Protein AF-A0A059F264-F1 (afdb_monomer_lite)

Foldseek 3Di:
DWDPVLVVVLVVLVVCLCVPQNADPVAEAEEALALQVLCQVLVPDQVLVCVSRVHRHAAEYEPQRCVVNVVPDDGPDRPCVSYDYDYDPDDDDDRLVRVCVCCDLRNPVQYAYEDPDVVNCVVCQAPSSHWYWYDDRQWIWTHHPPDIRIDHDDDDDDDDDDDDDD

InterPro domains:
  IPR006984 Fcf1/UTP23 [PF04900] (53-140)

Structure (mmCIF, N/CA/C/O backbone):
data_AF-A0A059F264-F1
#
_entry.id   AF-A0A059F264-F1
#
loop_
_atom_site.group_PDB
_atom_site.id
_atom_site.type_symbol
_atom_site.label_atom_id
_atom_site.label_alt_id
_atom_site.label_comp_id
_atom_site.label_asym_id
_atom_site.label_entity_id
_atom_site.label_seq_id
_atom_site.pdbx_PDB_ins_code
_atom_site.Cartn_x
_atom_site.Cartn_y
_atom_site.Cartn_z
_atom_site.occupancy
_atom_site.B_iso_or_equiv
_atom_site.auth_seq_id
_atom_site.auth_comp_id
_atom_site.auth_asym_id
_atom_site.auth_atom_id
_atom_site.pdbx_PDB_model_num
ATOM 1 N N . MET A 1 1 ? 10.057 -8.227 20.862 1.00 34.47 1 MET A N 1
ATOM 2 C CA . MET A 1 1 ? 8.626 -7.866 21.085 1.00 34.47 1 MET A CA 1
ATOM 3 C C . MET A 1 1 ? 8.277 -6.491 20.499 1.00 34.47 1 MET A C 1
ATOM 5 O O . MET A 1 1 ? 8.911 -5.509 20.881 1.00 34.47 1 MET A O 1
ATOM 9 N N . PRO A 1 2 ? 7.260 -6.358 19.624 1.00 49.62 2 PRO A N 1
ATOM 10 C CA . PRO A 1 2 ? 6.786 -5.046 19.183 1.00 49.62 2 PRO A CA 1
ATOM 11 C C . PRO A 1 2 ? 6.248 -4.249 20.379 1.00 49.62 2 PRO A C 1
ATOM 13 O O . PRO A 1 2 ? 5.560 -4.791 21.244 1.00 49.62 2 PRO A O 1
ATOM 16 N N . ASN A 1 3 ? 6.555 -2.952 20.440 1.00 58.19 3 ASN A N 1
ATOM 17 C CA . ASN A 1 3 ? 6.152 -2.084 21.547 1.00 58.19 3 ASN A CA 1
ATOM 18 C C . ASN A 1 3 ? 4.624 -2.154 21.773 1.00 58.19 3 ASN A C 1
ATOM 20 O O . ASN A 1 3 ? 3.836 -1.755 20.911 1.00 58.19 3 ASN A O 1
ATOM 24 N N . VAL A 1 4 ? 4.200 -2.646 22.944 1.00 62.41 4 VAL A N 1
ATOM 25 C CA . VAL A 1 4 ? 2.791 -2.917 23.294 1.00 62.41 4 VAL A CA 1
ATOM 26 C C . VAL A 1 4 ? 1.892 -1.689 23.099 1.00 62.41 4 VAL A C 1
ATOM 28 O O . VAL A 1 4 ? 0.736 -1.824 22.689 1.00 62.41 4 VAL A O 1
ATOM 31 N N . LYS A 1 5 ? 2.411 -0.474 23.332 1.00 60.34 5 LYS A N 1
ATOM 32 C CA . LYS A 1 5 ? 1.658 0.775 23.116 1.00 60.34 5 LYS A CA 1
ATOM 33 C C . LYS A 1 5 ? 1.316 0.977 21.633 1.00 60.34 5 LYS A C 1
ATOM 35 O O . LYS A 1 5 ? 0.199 1.389 21.325 1.00 60.34 5 LYS A O 1
ATOM 40 N N . LYS A 1 6 ? 2.233 0.626 20.726 1.00 67.06 6 LYS A N 1
ATOM 41 C CA . LYS A 1 6 ? 2.066 0.760 19.268 1.00 67.06 6 LYS A CA 1
ATOM 42 C C . LYS A 1 6 ? 1.079 -0.262 18.709 1.00 67.06 6 LYS A C 1
ATOM 44 O O . LYS A 1 6 ? 0.170 0.104 17.972 1.00 67.06 6 LYS A O 1
ATOM 49 N N . SER A 1 7 ? 1.172 -1.515 19.156 1.00 73.19 7 SER A N 1
ATOM 50 C CA . SER A 1 7 ? 0.206 -2.565 18.792 1.00 73.19 7 SER A CA 1
ATOM 51 C C . SER A 1 7 ? -1.234 -2.186 19.184 1.00 73.19 7 SER A C 1
ATOM 53 O O . SER A 1 7 ? -2.165 -2.314 18.385 1.00 73.19 7 SER A O 1
ATOM 55 N N . LYS A 1 8 ? -1.426 -1.602 20.379 1.00 80.00 8 LYS A N 1
ATOM 56 C CA . LYS A 1 8 ? -2.737 -1.089 20.820 1.00 80.00 8 LYS A CA 1
ATOM 57 C C . LYS A 1 8 ? -3.260 0.047 19.934 1.00 80.00 8 LYS A C 1
ATOM 59 O O . LYS A 1 8 ? -4.458 0.091 19.660 1.00 80.00 8 LYS A O 1
ATOM 64 N N . GLN A 1 9 ? -2.394 0.965 19.505 1.00 83.19 9 GLN A N 1
ATOM 65 C CA . GLN A 1 9 ? -2.772 2.073 18.622 1.00 83.19 9 GLN A CA 1
ATOM 66 C C . GLN A 1 9 ? -3.183 1.580 17.232 1.00 83.19 9 GLN A C 1
ATOM 68 O O . GLN A 1 9 ? -4.252 1.953 16.752 1.00 83.19 9 GLN A O 1
ATOM 73 N N . LEU A 1 10 ? -2.405 0.674 16.640 1.00 84.75 10 LEU A N 1
ATOM 74 C CA . LEU A 1 10 ? -2.724 0.070 15.349 1.00 84.75 10 LEU A CA 1
ATOM 75 C C . LEU A 1 10 ? -4.054 -0.700 15.394 1.00 84.75 10 LEU A C 1
ATOM 77 O O . LEU A 1 10 ? -4.900 -0.544 14.515 1.00 84.75 10 LEU A O 1
ATOM 81 N N . LYS A 1 11 ? -4.301 -1.461 16.469 1.00 87.31 11 LYS A N 1
ATOM 82 C CA . LYS A 1 11 ? -5.589 -2.140 16.683 1.00 87.31 11 LYS A CA 1
ATOM 83 C C . LYS A 1 11 ? -6.758 -1.149 16.731 1.00 87.31 11 LYS A C 1
ATOM 85 O O . LYS A 1 11 ? -7.786 -1.387 16.103 1.00 87.31 11 LYS A O 1
ATOM 90 N N . LYS A 1 12 ? -6.612 -0.028 17.450 1.00 88.94 12 LYS A N 1
ATOM 91 C CA . LYS A 1 12 ? -7.631 1.038 17.486 1.00 88.94 12 LYS A CA 1
ATOM 92 C C . LYS A 1 12 ? -7.862 1.651 16.104 1.00 88.94 12 LYS A C 1
ATOM 94 O O . LYS A 1 12 ? -9.009 1.922 15.757 1.00 88.94 12 LYS A O 1
ATOM 99 N N . TYR A 1 13 ? -6.800 1.835 15.324 1.00 89.31 13 TYR A N 1
ATOM 100 C CA . TY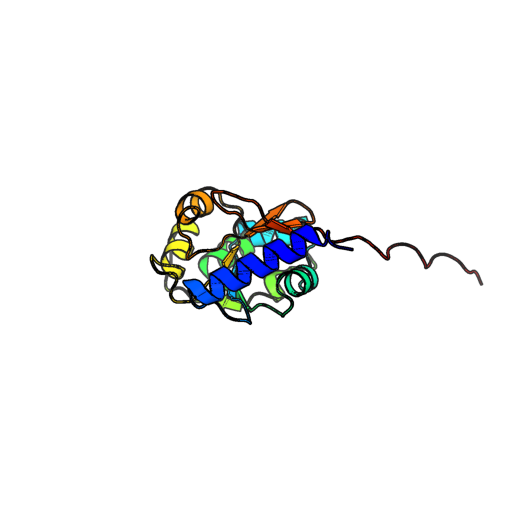R A 1 13 ? -6.893 2.362 13.967 1.00 89.31 13 TYR A CA 1
ATOM 101 C C . TYR A 1 13 ? -7.707 1.435 13.053 1.00 89.31 13 TYR A C 1
ATOM 103 O O . TYR A 1 13 ? -8.685 1.886 12.460 1.00 89.31 13 TYR A O 1
ATOM 111 N N . PHE A 1 14 ? -7.418 0.130 13.035 1.00 90.75 14 PHE A N 1
ATOM 112 C CA . PHE A 1 14 ? -8.212 -0.836 12.264 1.00 90.75 14 PHE A CA 1
ATOM 113 C C . PHE A 1 14 ? -9.677 -0.912 12.708 1.00 90.75 14 PHE A C 1
ATOM 115 O O . PHE A 1 14 ? -10.569 -0.935 11.862 1.00 90.75 14 PHE A O 1
ATOM 122 N N . ILE A 1 15 ? -9.948 -0.874 14.018 1.00 91.75 15 ILE A N 1
ATOM 123 C CA . ILE A 1 15 ? -11.326 -0.809 14.535 1.00 91.75 15 ILE A CA 1
ATOM 124 C C . ILE A 1 15 ? -12.045 0.443 14.009 1.00 91.75 15 ILE A C 1
ATOM 126 O O . ILE A 1 15 ? -13.217 0.367 13.643 1.00 91.75 15 ILE A O 1
ATOM 130 N N . SER A 1 16 ? -11.355 1.586 13.948 1.00 91.00 16 SER A N 1
ATOM 131 C CA . SER A 1 16 ? -11.913 2.824 13.397 1.00 91.00 16 SER A CA 1
ATOM 132 C C . SER A 1 16 ? -12.227 2.699 11.904 1.00 91.00 16 SER A C 1
ATOM 134 O O . SER A 1 16 ? -13.326 3.067 11.488 1.00 91.00 16 SER A O 1
ATOM 136 N N . LEU A 1 17 ? -11.317 2.118 11.112 1.00 91.81 17 LEU A N 1
ATOM 137 C CA . LEU A 1 17 ? -11.535 1.866 9.682 1.00 91.81 17 LEU A CA 1
ATOM 138 C C . LEU A 1 17 ? -12.734 0.943 9.442 1.00 91.81 17 LEU A C 1
ATOM 140 O O . LEU A 1 17 ? -13.567 1.219 8.577 1.00 91.81 17 LEU A O 1
ATOM 144 N N . GLN A 1 18 ? -12.861 -0.119 10.235 1.00 93.69 18 GLN A N 1
ATOM 145 C CA . GLN A 1 18 ? -13.986 -1.046 10.150 1.00 93.69 18 GLN A CA 1
ATOM 146 C C . GLN A 1 18 ? -15.313 -0.360 10.495 1.00 93.69 18 GLN A C 1
ATOM 148 O O . GLN A 1 18 ? -16.268 -0.466 9.730 1.00 93.69 18 GLN A O 1
ATOM 153 N N . LYS A 1 19 ? -15.379 0.362 11.621 1.00 94.12 19 LYS A N 1
ATOM 154 C CA . LYS A 1 19 ? -16.616 1.013 12.087 1.00 94.12 19 LYS A CA 1
ATOM 155 C C . LYS A 1 19 ? -17.045 2.186 11.207 1.00 94.12 19 LYS A C 1
ATOM 157 O O . LYS A 1 19 ? -18.229 2.331 10.938 1.00 94.12 19 LYS A O 1
ATOM 162 N N . SER A 1 20 ? -16.095 3.012 10.775 1.00 92.62 20 SER A N 1
ATOM 163 C CA . SER A 1 20 ? -16.392 4.263 10.063 1.00 92.62 20 SER A CA 1
ATOM 164 C C . SER A 1 20 ? -16.563 4.054 8.562 1.00 92.62 20 SER A C 1
ATOM 166 O O . SER A 1 20 ? -17.344 4.755 7.922 1.00 92.62 20 SER A O 1
ATOM 168 N N . PHE A 1 21 ? -15.814 3.108 7.986 1.00 92.62 21 PHE A N 1
ATOM 169 C CA . PHE A 1 21 ? -15.704 2.967 6.535 1.00 92.62 21 PHE A CA 1
ATOM 170 C C . PHE A 1 21 ? -15.929 1.544 6.028 1.00 92.62 21 PHE A C 1
ATOM 172 O O . PHE A 1 21 ? -15.932 1.366 4.822 1.00 92.62 21 PHE A O 1
ATOM 179 N N . GLY A 1 22 ? -16.151 0.547 6.890 1.00 93.75 22 GLY A N 1
ATOM 180 C CA . GLY A 1 22 ? -16.539 -0.801 6.462 1.00 93.75 22 GLY A CA 1
ATOM 181 C C . GLY A 1 22 ? -15.394 -1.708 6.000 1.00 93.75 22 GLY A C 1
ATOM 182 O O . GLY A 1 22 ? -15.664 -2.752 5.402 1.00 93.75 22 GLY A O 1
ATOM 183 N N . PHE A 1 23 ? -14.136 -1.356 6.292 1.00 95.69 23 PHE A N 1
ATOM 184 C CA . PHE A 1 23 ? -12.984 -2.223 6.015 1.00 95.69 23 PHE A CA 1
ATOM 185 C C . PHE A 1 23 ? -13.092 -3.551 6.776 1.00 95.69 23 PHE A C 1
ATOM 187 O O . PHE A 1 23 ? -13.486 -3.576 7.943 1.00 95.69 23 PHE A O 1
ATOM 194 N N . ARG A 1 24 ? -12.722 -4.659 6.127 1.00 94.75 24 ARG A N 1
ATOM 195 C CA . ARG A 1 24 ? -12.754 -6.010 6.708 1.00 94.75 24 ARG A CA 1
ATOM 196 C C . ARG A 1 24 ? -11.544 -6.825 6.254 1.00 94.75 24 ARG A C 1
ATOM 198 O O . ARG A 1 24 ? -11.008 -6.578 5.177 1.00 94.75 24 ARG A O 1
ATOM 205 N N . SER A 1 25 ? -11.146 -7.792 7.080 1.00 93.19 25 SER A N 1
ATOM 206 C CA . SER A 1 25 ? -10.163 -8.813 6.701 1.00 93.19 25 SER A CA 1
ATOM 207 C C . SER A 1 25 ? -10.797 -9.830 5.726 1.00 93.19 25 SER A C 1
ATOM 209 O O . SER A 1 25 ? -11.986 -10.130 5.888 1.00 93.19 25 SER A O 1
ATOM 211 N N . PRO A 1 26 ? -10.054 -10.352 4.728 1.00 96.12 26 PRO A N 1
ATOM 212 C CA . PRO A 1 26 ? -8.667 -10.008 4.395 1.00 96.12 26 PRO A CA 1
ATOM 213 C C . PRO A 1 26 ? -8.564 -8.611 3.770 1.00 96.12 26 PRO A C 1
ATOM 215 O O . PRO A 1 26 ? -9.291 -8.275 2.834 1.00 96.12 26 PRO A O 1
ATOM 218 N N . TYR A 1 27 ? -7.654 -7.788 4.302 1.00 96.88 27 TYR A N 1
ATOM 219 C CA . TYR A 1 27 ? -7.454 -6.421 3.820 1.00 96.88 27 TYR A CA 1
ATOM 220 C C . TYR A 1 27 ? -6.895 -6.425 2.398 1.00 96.88 27 TYR A C 1
ATOM 222 O O . TYR A 1 27 ? -6.099 -7.292 2.045 1.00 96.88 27 TYR A O 1
ATOM 230 N N . GLN A 1 28 ? -7.306 -5.449 1.590 1.00 97.88 28 GLN A N 1
ATOM 231 C CA . GLN A 1 28 ? -6.917 -5.352 0.186 1.00 97.88 28 GLN A CA 1
ATOM 232 C C . GLN A 1 28 ? -5.864 -4.260 0.015 1.00 97.88 28 GLN A C 1
ATOM 234 O O . GLN A 1 28 ? -6.172 -3.077 0.151 1.00 97.88 28 GLN A O 1
ATOM 239 N N . LEU A 1 29 ? -4.628 -4.648 -0.280 1.00 98.38 29 LEU A N 1
ATOM 240 C CA . LEU A 1 29 ? -3.522 -3.723 -0.518 1.00 98.38 29 LEU A CA 1
ATOM 241 C C . LEU A 1 29 ? -3.436 -3.425 -2.009 1.00 98.38 29 LEU A C 1
ATOM 243 O O . LEU A 1 29 ? -3.380 -4.352 -2.810 1.00 98.38 29 LEU A O 1
ATOM 247 N N . LEU A 1 30 ? -3.417 -2.152 -2.385 1.00 98.50 30 LEU A N 1
ATOM 248 C CA . LEU A 1 30 ? -3.135 -1.721 -3.749 1.00 98.50 30 LEU A CA 1
ATOM 249 C C . LEU A 1 30 ? -1.712 -1.168 -3.792 1.00 98.50 30 LEU A C 1
ATOM 251 O O . LEU A 1 30 ? -1.461 -0.053 -3.345 1.00 98.50 30 LEU A O 1
ATOM 255 N N . VAL A 1 31 ? -0.796 -1.979 -4.306 1.00 98.31 31 VAL A N 1
ATOM 256 C CA . VAL A 1 31 ? 0.634 -1.696 -4.422 1.00 98.31 31 VAL A CA 1
ATOM 257 C C . VAL A 1 31 ? 0.931 -1.075 -5.784 1.00 98.31 31 VAL A C 1
ATOM 259 O O . VAL A 1 31 ? 0.456 -1.562 -6.815 1.00 98.31 31 VAL A O 1
ATOM 262 N N . ASP A 1 32 ? 1.730 -0.013 -5.788 1.00 97.88 32 ASP A N 1
ATOM 263 C CA . ASP A 1 32 ? 2.275 0.590 -7.005 1.00 97.88 32 ASP A CA 1
ATOM 264 C C . ASP A 1 32 ? 3.725 0.152 -7.283 1.00 97.88 32 ASP A C 1
ATOM 266 O O . ASP A 1 32 ? 4.328 -0.628 -6.537 1.00 97.88 32 ASP A O 1
ATOM 270 N N . SER A 1 33 ? 4.287 0.621 -8.398 1.00 97.25 33 SER A N 1
ATOM 271 C CA . SER A 1 33 ? 5.644 0.264 -8.811 1.00 97.25 33 SER A CA 1
ATOM 272 C C . SER A 1 33 ? 6.713 0.725 -7.813 1.00 97.25 33 SER A C 1
ATOM 274 O O . SER A 1 33 ? 7.692 0.008 -7.586 1.00 97.25 33 SER A O 1
ATOM 276 N N . THR A 1 34 ? 6.515 1.882 -7.176 1.00 97.31 34 THR A N 1
ATOM 277 C CA . THR A 1 34 ? 7.472 2.473 -6.233 1.00 97.31 34 THR A CA 1
ATOM 278 C C . THR A 1 34 ? 7.531 1.685 -4.929 1.00 97.31 34 THR A C 1
ATOM 280 O O . THR A 1 34 ? 8.607 1.299 -4.484 1.00 97.31 34 THR A O 1
ATOM 283 N N . PHE A 1 35 ? 6.382 1.337 -4.354 1.00 97.81 35 PHE A N 1
ATOM 284 C CA . PHE A 1 35 ? 6.309 0.559 -3.124 1.00 97.81 35 PHE A CA 1
ATOM 285 C C . PHE A 1 35 ? 6.822 -0.864 -3.328 1.00 97.81 35 PHE A C 1
ATOM 287 O O . PHE A 1 35 ? 7.567 -1.372 -2.492 1.00 97.81 35 PHE A O 1
ATOM 294 N N . LEU A 1 36 ? 6.483 -1.499 -4.457 1.00 96.75 36 LEU A N 1
ATOM 295 C CA . LEU A 1 36 ? 7.003 -2.827 -4.785 1.00 96.75 36 LEU A CA 1
ATOM 296 C C . LEU A 1 36 ? 8.529 -2.827 -4.947 1.00 96.75 36 LEU A C 1
ATOM 298 O O . LEU A 1 36 ? 9.184 -3.802 -4.577 1.00 96.75 36 LEU A O 1
ATOM 302 N N . SER A 1 37 ? 9.101 -1.744 -5.476 1.00 96.00 37 SER A N 1
ATOM 303 C CA . SER A 1 37 ? 10.557 -1.579 -5.554 1.00 96.00 37 SER A CA 1
ATOM 304 C C . SER A 1 37 ? 11.169 -1.545 -4.157 1.00 96.00 37 SER A C 1
ATOM 306 O O . SER A 1 37 ? 12.074 -2.332 -3.885 1.00 96.00 37 SER A O 1
ATOM 308 N N . GLU A 1 38 ? 10.594 -0.776 -3.229 1.00 96.44 38 GLU A N 1
ATOM 309 C CA . GLU A 1 38 ? 11.178 -0.645 -1.887 1.00 96.44 38 GLU A CA 1
ATOM 310 C C . GLU A 1 38 ? 11.017 -1.905 -1.044 1.00 96.44 38 GLU A C 1
ATOM 312 O O . GLU A 1 38 ? 11.920 -2.245 -0.276 1.00 96.44 38 GLU A O 1
ATOM 317 N N . LEU A 1 39 ? 9.921 -2.651 -1.223 1.00 96.69 39 LEU A N 1
ATOM 318 C CA . LEU A 1 39 ? 9.789 -3.978 -0.618 1.00 96.69 39 LEU A CA 1
ATOM 319 C C . LEU A 1 39 ? 10.951 -4.886 -1.020 1.00 96.69 39 LEU A C 1
ATOM 321 O O . LEU A 1 39 ? 11.517 -5.567 -0.168 1.00 96.69 39 LEU A O 1
ATOM 325 N N . ASN A 1 40 ? 11.328 -4.865 -2.297 1.00 95.62 40 ASN A N 1
ATOM 326 C CA . ASN A 1 40 ? 12.415 -5.683 -2.816 1.00 95.62 40 ASN A CA 1
ATOM 327 C C . ASN A 1 40 ? 13.802 -5.156 -2.406 1.00 95.62 40 ASN A C 1
ATOM 329 O O . ASN A 1 40 ? 14.654 -5.957 -2.020 1.00 95.62 40 ASN A O 1
ATOM 333 N N . ILE A 1 41 ? 14.027 -3.833 -2.411 1.00 94.62 41 ILE A N 1
ATOM 334 C CA . ILE A 1 41 ? 15.280 -3.219 -1.923 1.00 94.62 41 ILE A CA 1
ATOM 335 C C . ILE A 1 41 ? 15.559 -3.640 -0.480 1.00 94.62 41 ILE A C 1
ATOM 337 O O . ILE A 1 41 ? 16.679 -4.035 -0.152 1.00 94.62 41 ILE A O 1
ATOM 341 N N . TYR A 1 42 ? 14.538 -3.594 0.375 1.00 95.25 42 TYR A N 1
ATOM 342 C CA . TYR A 1 42 ? 14.668 -3.916 1.796 1.00 95.25 42 TYR A CA 1
ATOM 343 C C . TYR A 1 42 ? 14.319 -5.366 2.145 1.00 95.25 42 TYR A C 1
ATOM 345 O O . TYR A 1 42 ? 14.299 -5.711 3.325 1.00 95.25 42 TYR A O 1
ATOM 353 N N . LYS A 1 43 ? 14.108 -6.223 1.137 1.00 94.62 43 LYS A N 1
ATOM 354 C CA . LYS A 1 43 ? 13.871 -7.670 1.282 1.00 94.62 43 LYS A CA 1
ATOM 355 C C . LYS A 1 43 ? 12.716 -8.011 2.233 1.00 94.62 43 LYS A C 1
ATOM 357 O O . LYS A 1 43 ? 12.803 -8.958 3.017 1.00 94.62 43 LYS A O 1
ATOM 362 N N . HIS A 1 44 ? 11.633 -7.239 2.164 1.00 94.81 44 HIS A N 1
ATOM 363 C CA . HIS A 1 44 ? 10.402 -7.543 2.893 1.00 94.81 44 HIS A CA 1
ATOM 364 C C . HIS A 1 44 ? 9.817 -8.873 2.431 1.00 94.81 44 HIS A C 1
ATOM 366 O O . HIS A 1 44 ? 9.881 -9.235 1.257 1.00 94.81 44 HIS A O 1
ATOM 372 N N . ARG A 1 45 ? 9.201 -9.588 3.365 1.00 95.19 45 ARG A N 1
ATOM 373 C CA . ARG A 1 45 ? 8.526 -10.866 3.150 1.00 95.19 45 ARG A CA 1
ATOM 374 C C . ARG A 1 45 ? 7.039 -10.735 3.445 1.00 95.19 45 ARG A C 1
ATOM 376 O O . ARG A 1 45 ? 6.584 -9.815 4.122 1.00 95.19 45 ARG A O 1
ATOM 383 N N . LEU A 1 46 ? 6.254 -11.694 2.962 1.00 95.25 46 LEU A N 1
ATOM 384 C CA . LEU A 1 46 ? 4.814 -11.727 3.227 1.00 95.25 46 LEU A CA 1
ATOM 385 C C . LEU A 1 46 ? 4.504 -11.786 4.739 1.00 95.25 46 LEU A C 1
ATOM 387 O O . LEU A 1 46 ? 3.518 -11.206 5.194 1.00 95.25 46 LEU A O 1
ATOM 391 N N . SER A 1 47 ? 5.389 -12.400 5.534 1.00 94.44 47 SER A N 1
ATOM 392 C CA . SER A 1 47 ? 5.300 -12.452 6.999 1.00 94.44 47 SER A CA 1
ATOM 393 C C . SER A 1 47 ? 5.244 -11.069 7.655 1.00 94.44 47 SER A C 1
ATOM 395 O O . SER A 1 47 ? 4.526 -10.906 8.643 1.00 94.44 47 SER A O 1
ATOM 397 N N . ASN A 1 48 ? 5.917 -10.057 7.088 1.00 92.75 48 ASN A N 1
ATOM 398 C CA . ASN A 1 48 ? 5.860 -8.679 7.585 1.00 92.75 48 ASN A CA 1
ATOM 399 C C . ASN A 1 48 ? 4.417 -8.151 7.560 1.00 92.75 48 ASN A C 1
ATOM 401 O O . ASN A 1 48 ? 3.933 -7.578 8.540 1.00 92.75 48 ASN A O 1
ATOM 405 N N . PHE A 1 49 ? 3.697 -8.411 6.466 1.00 94.12 49 PHE A N 1
ATOM 406 C CA . PHE A 1 49 ? 2.298 -8.021 6.305 1.00 94.12 49 PHE A CA 1
ATOM 407 C C . PHE A 1 49 ? 1.353 -8.861 7.163 1.00 94.12 49 PHE A C 1
ATOM 409 O O . PHE A 1 49 ? 0.464 -8.305 7.807 1.00 94.12 49 PHE A O 1
ATOM 416 N N . ILE A 1 50 ? 1.562 -10.178 7.238 1.00 92.88 50 ILE A N 1
ATOM 417 C CA . ILE A 1 50 ? 0.770 -11.057 8.113 1.00 92.88 50 ILE A CA 1
ATOM 418 C C . ILE A 1 50 ? 0.894 -10.601 9.572 1.00 92.88 50 ILE A C 1
ATOM 420 O O . ILE A 1 50 ? -0.103 -10.517 10.290 1.00 92.88 50 ILE A O 1
ATOM 424 N N . SER A 1 51 ? 2.099 -10.227 10.009 1.00 90.81 51 SER A N 1
ATOM 425 C CA . SER A 1 51 ? 2.329 -9.697 11.353 1.00 90.81 51 SER A CA 1
ATOM 426 C C . SER A 1 51 ? 1.605 -8.368 11.582 1.00 90.81 51 SER A C 1
ATOM 428 O O . SER A 1 51 ? 1.004 -8.180 12.645 1.00 90.81 51 SER A O 1
ATOM 430 N N . LEU A 1 52 ? 1.588 -7.478 10.585 1.00 89.94 52 LEU A N 1
ATOM 431 C CA . LEU A 1 52 ? 0.904 -6.185 10.650 1.00 89.94 52 LEU A CA 1
ATOM 432 C C . LEU A 1 52 ? -0.626 -6.329 10.716 1.00 89.94 52 LEU A C 1
ATOM 434 O O . LEU A 1 52 ? -1.273 -5.718 11.568 1.00 89.94 52 LEU A O 1
ATOM 438 N N . PHE A 1 53 ? -1.204 -7.148 9.835 1.00 91.00 53 PHE A N 1
ATOM 439 C CA . PHE A 1 53 ? -2.655 -7.291 9.664 1.00 91.00 53 PHE A CA 1
ATOM 440 C C . PHE A 1 53 ? -3.279 -8.414 10.498 1.00 91.00 53 PHE A C 1
ATOM 442 O O . PHE A 1 53 ? -4.505 -8.541 10.526 1.00 91.00 53 PHE A O 1
ATOM 449 N N . LYS A 1 54 ? -2.458 -9.244 11.157 1.00 90.56 54 LYS A N 1
ATOM 450 C CA . LYS A 1 54 ? -2.871 -10.462 11.887 1.00 90.56 54 LYS A CA 1
ATOM 451 C C . LYS A 1 54 ? -3.696 -11.434 11.034 1.00 90.56 54 LYS A C 1
ATOM 453 O O . LYS A 1 54 ? -4.468 -12.230 11.553 1.00 90.56 54 LYS A O 1
ATOM 458 N N . SER A 1 55 ? -3.555 -11.318 9.720 1.00 92.69 55 SER A N 1
ATOM 459 C CA . SER A 1 55 ? -4.194 -12.118 8.682 1.00 92.69 55 SER A CA 1
ATOM 460 C C . SER A 1 55 ? -3.427 -11.887 7.385 1.00 92.69 55 SER A C 1
ATOM 462 O O . SER A 1 55 ? -2.791 -10.843 7.225 1.00 92.69 55 SER A O 1
ATOM 464 N N . GLU A 1 56 ? -3.467 -12.851 6.473 1.00 96.25 56 GLU A N 1
ATOM 465 C CA . GLU A 1 56 ? -2.874 -12.688 5.150 1.00 96.25 56 GLU A CA 1
ATOM 466 C C . GLU A 1 56 ? -3.718 -11.705 4.317 1.00 96.25 56 GLU A C 1
ATOM 468 O O . GLU A 1 56 ? -4.916 -11.940 4.118 1.00 96.25 56 GLU A O 1
ATOM 473 N N . PRO A 1 57 ? -3.152 -10.564 3.879 1.00 97.50 57 PRO A N 1
ATOM 474 C CA . PRO A 1 57 ? -3.887 -9.612 3.063 1.00 97.50 57 PRO A CA 1
ATOM 475 C C . PRO A 1 57 ? -3.915 -10.043 1.593 1.00 97.50 57 PRO A C 1
ATOM 477 O O . PRO A 1 57 ? -3.017 -10.724 1.106 1.00 97.50 57 PRO A O 1
ATOM 480 N N . LYS A 1 58 ? -4.907 -9.550 0.851 1.00 98.25 58 LYS A N 1
ATOM 481 C CA . LYS A 1 58 ? -4.934 -9.647 -0.611 1.00 98.25 58 LYS A CA 1
ATOM 482 C C . LYS A 1 58 ? -4.115 -8.512 -1.201 1.00 98.25 58 LYS A C 1
ATOM 484 O O . LYS A 1 58 ? -4.479 -7.347 -1.034 1.00 98.25 58 LYS A O 1
ATOM 489 N N . ILE A 1 59 ? -3.024 -8.837 -1.881 1.00 98.50 59 ILE A N 1
ATOM 490 C CA . ILE A 1 59 ? -2.116 -7.842 -2.451 1.00 98.50 59 ILE A CA 1
ATOM 491 C C . ILE A 1 59 ? -2.392 -7.721 -3.943 1.00 98.50 59 ILE A C 1
ATOM 493 O O . ILE A 1 59 ? -2.302 -8.695 -4.683 1.00 98.50 59 ILE A O 1
ATOM 497 N N . PHE A 1 60 ? -2.723 -6.517 -4.390 1.00 98.44 60 PHE A N 1
ATOM 498 C CA . PHE A 1 60 ? -3.024 -6.204 -5.776 1.00 98.44 60 PHE A CA 1
ATOM 499 C C . PHE A 1 60 ? -2.006 -5.227 -6.343 1.00 98.44 60 PHE A C 1
ATOM 501 O O . PHE A 1 60 ? -1.636 -4.258 -5.687 1.00 98.44 60 PHE A O 1
ATOM 508 N N . ILE A 1 61 ? -1.638 -5.420 -7.605 1.00 98.06 61 ILE A N 1
ATOM 509 C CA . ILE A 1 61 ? -0.884 -4.446 -8.399 1.00 98.06 61 ILE A CA 1
ATOM 510 C C . ILE A 1 61 ? -1.652 -4.134 -9.679 1.00 98.06 61 ILE A C 1
ATOM 512 O O . ILE A 1 61 ? -2.155 -5.036 -10.350 1.00 98.06 61 ILE A O 1
ATOM 516 N N . SER A 1 62 ? -1.785 -2.856 -10.040 1.00 97.50 62 SER A N 1
ATOM 517 C CA . SER A 1 62 ? -2.476 -2.493 -11.284 1.00 97.50 62 SER A CA 1
ATOM 518 C C . SER A 1 62 ? -1.700 -2.981 -12.517 1.00 97.50 62 SER A C 1
ATOM 520 O O . SER A 1 62 ? -0.471 -3.051 -12.490 1.00 97.50 62 SER A O 1
ATOM 522 N N . LYS A 1 63 ? -2.380 -3.271 -13.638 1.00 96.00 63 LYS A N 1
ATOM 523 C CA . LYS A 1 63 ? -1.696 -3.621 -14.906 1.00 96.00 63 LYS A CA 1
ATOM 524 C C . LYS A 1 63 ? -0.703 -2.528 -15.342 1.00 96.00 63 LYS A C 1
ATOM 526 O O . LYS A 1 63 ? 0.374 -2.853 -15.842 1.00 96.00 63 LYS A O 1
ATOM 531 N N . CYS A 1 64 ? -1.039 -1.249 -15.144 1.00 95.75 64 CYS A N 1
ATOM 532 C CA . CYS A 1 64 ? -0.146 -0.128 -15.453 1.00 95.75 64 CYS A CA 1
ATOM 533 C C . CYS A 1 64 ? 1.109 -0.137 -14.570 1.00 95.75 64 CYS A C 1
ATOM 535 O O . CYS A 1 64 ? 2.216 -0.096 -15.105 1.00 95.75 64 CYS A O 1
ATOM 537 N N . SER A 1 65 ? 0.931 -0.265 -13.254 1.00 96.56 65 SER A N 1
ATOM 538 C CA . SER A 1 65 ? 2.016 -0.343 -12.267 1.00 96.56 65 SER A CA 1
ATOM 539 C C . SER A 1 65 ? 2.928 -1.535 -12.513 1.00 96.56 65 SER A C 1
ATOM 541 O O . SER A 1 65 ? 4.146 -1.399 -12.573 1.00 96.56 65 SER A O 1
ATOM 543 N N . TYR A 1 66 ? 2.333 -2.703 -12.757 1.00 95.88 66 TYR A N 1
ATOM 544 C CA . TYR A 1 66 ? 3.054 -3.931 -13.068 1.00 95.88 66 TYR A CA 1
ATOM 545 C C . TYR A 1 66 ? 3.940 -3.763 -14.304 1.00 95.88 66 TYR A C 1
ATOM 547 O O . TYR A 1 66 ? 5.103 -4.165 -14.297 1.00 95.88 66 TYR A O 1
ATOM 555 N N . ARG A 1 67 ? 3.413 -3.144 -15.369 1.00 94.31 67 ARG A N 1
ATOM 556 C CA . ARG A 1 67 ? 4.166 -2.870 -16.600 1.00 94.31 67 ARG A CA 1
ATOM 557 C C . ARG A 1 67 ? 5.331 -1.914 -16.355 1.00 94.31 67 ARG A C 1
ATOM 559 O O . ARG A 1 67 ? 6.393 -2.130 -16.926 1.00 94.31 67 ARG A O 1
ATOM 566 N N . ILE A 1 68 ? 5.139 -0.869 -15.549 1.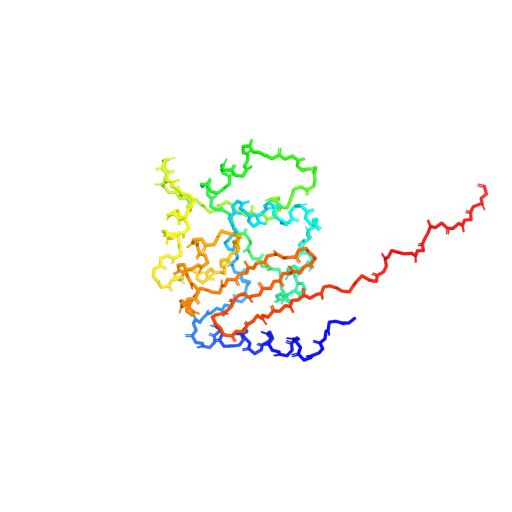00 94.38 68 ILE A N 1
ATOM 567 C CA . ILE A 1 68 ? 6.203 0.085 -15.202 1.00 94.38 68 ILE A CA 1
ATOM 568 C C . ILE A 1 68 ? 7.300 -0.622 -14.408 1.00 94.38 68 ILE A C 1
ATOM 570 O O . ILE A 1 68 ? 8.454 -0.596 -14.827 1.00 94.38 68 ILE A O 1
ATOM 574 N N . TYR A 1 69 ? 6.922 -1.328 -13.342 1.00 95.06 69 TYR A N 1
ATOM 575 C CA . TYR A 1 69 ? 7.843 -2.092 -12.502 1.00 95.06 69 TYR A CA 1
ATOM 576 C C . TYR A 1 69 ? 8.655 -3.115 -13.313 1.00 95.06 69 TYR A C 1
ATOM 578 O O . TYR A 1 69 ? 9.878 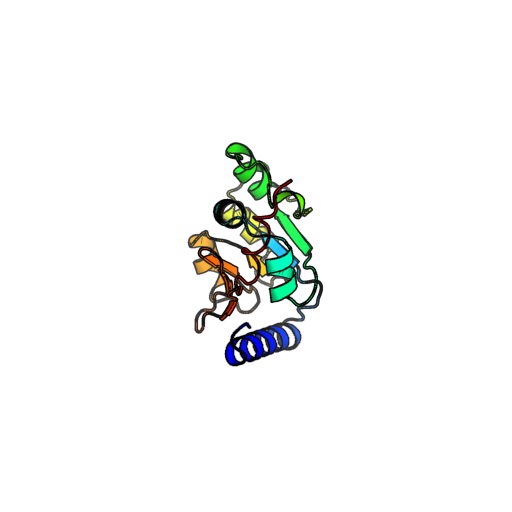-3.186 -13.208 1.00 95.06 69 TYR A O 1
ATOM 586 N N . SER A 1 70 ? 7.986 -3.862 -14.198 1.00 93.25 70 SER A N 1
ATOM 587 C CA . SER A 1 70 ? 8.610 -4.951 -14.964 1.00 93.25 70 SER A CA 1
ATOM 588 C C . SER A 1 70 ? 9.694 -4.487 -15.946 1.00 93.25 70 SER A C 1
ATOM 590 O O . SER A 1 70 ? 10.505 -5.309 -16.358 1.00 93.25 70 SER A O 1
ATOM 592 N N . ARG A 1 71 ? 9.751 -3.199 -16.318 1.00 91.25 71 ARG A N 1
ATOM 593 C CA . ARG A 1 71 ? 10.802 -2.673 -17.215 1.00 91.25 71 ARG A CA 1
ATOM 594 C C . ARG A 1 71 ? 12.184 -2.631 -16.568 1.00 91.25 71 ARG A C 1
ATOM 596 O O . ARG A 1 71 ? 13.174 -2.716 -17.279 1.00 91.25 71 ARG A O 1
ATOM 603 N N . ASN A 1 72 ? 12.242 -2.498 -15.244 1.00 82.19 72 ASN A N 1
ATOM 604 C CA . ASN A 1 72 ? 13.483 -2.305 -14.488 1.00 82.19 72 ASN A CA 1
ATOM 605 C C . ASN A 1 72 ? 13.694 -3.399 -13.431 1.00 82.19 72 ASN A C 1
ATOM 607 O O . ASN A 1 72 ? 14.402 -3.187 -12.448 1.00 82.19 72 ASN A O 1
ATOM 611 N N . PHE A 1 73 ? 13.066 -4.559 -13.618 1.00 79.69 73 PHE A N 1
ATOM 612 C CA . PHE A 1 73 ? 13.110 -5.663 -12.670 1.00 79.69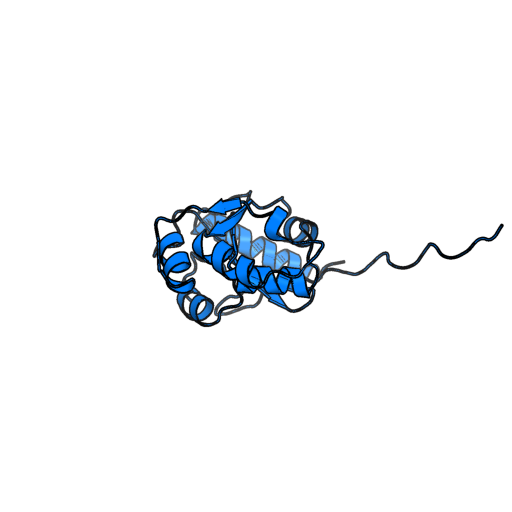 73 PHE A CA 1
ATOM 613 C C . PHE A 1 73 ? 14.498 -6.325 -12.611 1.00 79.69 73 PHE A C 1
ATOM 615 O O . PHE A 1 73 ? 15.068 -6.668 -13.646 1.00 79.69 73 PHE A O 1
ATOM 622 N N . LYS A 1 74 ? 15.035 -6.506 -11.394 1.00 86.31 74 LYS A N 1
ATOM 623 C CA . LYS A 1 74 ? 16.410 -6.997 -11.161 1.00 86.31 74 LYS A CA 1
ATOM 624 C C . LYS A 1 74 ? 16.567 -7.960 -9.969 1.00 86.31 74 LYS A C 1
ATOM 626 O O . LYS A 1 74 ? 17.692 -8.324 -9.640 1.00 86.31 74 LYS A O 1
ATOM 631 N N . TYR A 1 75 ? 15.488 -8.361 -9.290 1.00 88.38 75 TYR A N 1
ATOM 632 C CA . TYR A 1 75 ? 15.578 -9.100 -8.017 1.00 88.38 75 TYR A CA 1
ATOM 633 C C . TYR A 1 75 ? 15.328 -10.599 -8.196 1.00 88.38 75 TYR A C 1
ATOM 635 O O . TYR A 1 75 ? 14.337 -10.988 -8.791 1.00 88.38 75 TYR A O 1
ATOM 643 N N . LYS A 1 76 ? 16.186 -11.467 -7.644 1.00 86.88 76 LYS A N 1
ATOM 644 C CA . LYS A 1 76 ? 15.993 -12.929 -7.745 1.00 86.88 76 LYS A CA 1
ATOM 645 C C . LYS A 1 76 ? 14.754 -13.417 -6.979 1.00 86.88 76 LYS A C 1
ATOM 647 O O . LYS A 1 76 ? 14.033 -14.274 -7.479 1.00 86.88 76 LYS A O 1
ATOM 652 N N . ASP A 1 77 ? 14.519 -12.873 -5.785 1.00 89.31 77 ASP A N 1
ATOM 653 C CA . ASP A 1 77 ? 13.361 -13.191 -4.942 1.00 89.31 77 ASP A CA 1
ATOM 654 C C . ASP A 1 77 ? 12.361 -12.028 -4.949 1.00 89.31 77 ASP A C 1
ATOM 656 O O . ASP A 1 77 ? 12.325 -11.211 -4.034 1.00 89.31 77 ASP A O 1
ATOM 660 N N . ASP A 1 78 ? 11.610 -11.908 -6.044 1.00 94.69 78 ASP A N 1
ATOM 661 C CA . ASP A 1 78 ? 10.688 -10.794 -6.269 1.00 94.69 78 ASP A CA 1
ATOM 662 C C . ASP A 1 78 ? 9.413 -10.912 -5.428 1.00 94.69 78 ASP A C 1
ATOM 664 O O . ASP A 1 78 ? 8.641 -11.868 -5.576 1.00 94.69 78 ASP A O 1
ATOM 668 N N . PHE A 1 79 ? 9.120 -9.886 -4.629 1.00 96.38 79 PHE A N 1
ATOM 669 C CA . PHE A 1 79 ? 7.876 -9.793 -3.866 1.00 96.38 79 PHE A CA 1
ATOM 670 C C . PHE A 1 79 ? 6.617 -9.843 -4.751 1.00 96.38 79 PHE A C 1
ATOM 672 O O . PHE A 1 79 ? 5.560 -10.297 -4.310 1.00 96.38 79 PHE A O 1
ATOM 679 N N . ARG A 1 80 ? 6.714 -9.448 -6.028 1.00 95.38 80 ARG A N 1
ATOM 680 C CA . ARG A 1 80 ? 5.607 -9.446 -7.004 1.00 95.38 80 ARG A CA 1
ATOM 681 C C . ARG A 1 80 ? 4.891 -10.786 -7.139 1.00 95.38 80 ARG A C 1
ATOM 683 O O . ARG A 1 80 ? 3.729 -10.795 -7.530 1.00 95.38 80 ARG A O 1
ATOM 690 N N . LYS A 1 81 ? 5.550 -11.905 -6.818 1.00 95.62 81 LYS A N 1
ATOM 691 C CA . LYS A 1 81 ? 4.939 -13.247 -6.822 1.00 95.62 81 LYS A CA 1
ATOM 692 C C . LYS A 1 81 ? 3.735 -13.371 -5.877 1.00 95.62 81 LYS A C 1
ATOM 694 O O . LYS A 1 81 ? 2.897 -14.239 -6.081 1.00 95.62 81 LYS A O 1
ATOM 699 N N . HIS A 1 82 ? 3.644 -12.501 -4.870 1.00 97.50 82 HIS A N 1
ATOM 700 C CA . HIS A 1 82 ? 2.524 -12.427 -3.930 1.00 97.50 82 HIS A CA 1
ATOM 701 C C . HIS A 1 82 ? 1.403 -11.483 -4.393 1.00 97.50 82 HIS A C 1
ATOM 703 O O . HIS A 1 82 ? 0.389 -11.361 -3.710 1.00 97.50 82 HIS A O 1
ATOM 709 N N . CYS A 1 83 ? 1.580 -10.788 -5.521 1.00 97.94 83 CYS A N 1
ATOM 710 C CA . CYS A 1 83 ? 0.639 -9.789 -6.009 1.00 97.94 83 CYS A CA 1
ATOM 711 C C . CYS A 1 83 ? -0.270 -10.355 -7.107 1.00 97.94 83 CYS A C 1
ATOM 713 O O . CYS A 1 83 ? 0.195 -10.850 -8.134 1.00 97.94 83 CYS A O 1
ATOM 715 N N . GLU A 1 84 ? -1.576 -10.159 -6.959 1.00 98.06 84 GLU A N 1
ATOM 716 C CA . GLU A 1 84 ? -2.557 -10.370 -8.020 1.00 98.06 84 GLU A CA 1
ATOM 717 C C . GLU A 1 84 ? -2.644 -9.143 -8.940 1.00 98.06 84 GLU A C 1
ATOM 719 O O . GLU A 1 84 ? -2.664 -7.991 -8.496 1.00 98.06 84 GLU A O 1
ATOM 724 N N . ILE A 1 85 ? -2.750 -9.362 -10.253 1.00 97.19 85 ILE A N 1
ATOM 725 C CA . ILE A 1 85 ? -2.877 -8.253 -11.206 1.00 97.19 85 ILE A CA 1
ATOM 726 C C . ILE A 1 85 ? -4.315 -7.722 -11.215 1.00 97.19 85 ILE A C 1
ATOM 728 O O . ILE A 1 85 ? -5.247 -8.368 -11.703 1.00 97.19 85 ILE A O 1
ATOM 732 N N . ARG A 1 86 ? -4.491 -6.470 -10.785 1.00 96.06 86 ARG A N 1
ATOM 733 C CA . ARG A 1 86 ? -5.739 -5.719 -10.938 1.00 96.06 86 ARG A CA 1
ATOM 734 C C . ARG A 1 86 ? -5.831 -5.144 -12.350 1.00 96.06 86 ARG A C 1
ATOM 736 O O . ARG A 1 86 ? -5.137 -4.190 -12.710 1.00 96.06 86 ARG A O 1
ATOM 743 N N . ARG A 1 87 ? -6.712 -5.728 -13.166 1.00 91.19 87 ARG A N 1
ATOM 744 C CA . ARG A 1 87 ? -6.950 -5.283 -14.547 1.00 91.19 87 ARG A CA 1
ATOM 745 C C . ARG A 1 87 ? -7.509 -3.855 -14.577 1.00 91.19 87 ARG A C 1
ATOM 747 O O . ARG A 1 87 ? -8.483 -3.551 -13.893 1.00 91.19 87 ARG A O 1
ATOM 754 N N . CYS A 1 88 ? -6.914 -3.013 -15.415 1.00 89.88 88 CYS A N 1
ATOM 755 C CA . CYS A 1 88 ? -7.401 -1.686 -15.783 1.00 89.88 88 CYS A CA 1
ATOM 756 C C . CYS A 1 88 ? -7.441 -1.568 -17.316 1.00 89.88 88 CYS A C 1
ATOM 758 O O . CYS A 1 88 ? -6.635 -2.198 -18.005 1.00 89.88 88 CYS A O 1
ATOM 760 N N . GLN A 1 89 ? -8.378 -0.781 -17.846 1.00 87.69 89 GLN A N 1
ATOM 761 C CA . GLN A 1 89 ? -8.591 -0.588 -19.288 1.00 87.69 89 GLN A CA 1
ATOM 762 C C . GLN A 1 89 ? -7.862 0.674 -19.774 1.00 87.69 89 GLN A C 1
ATOM 764 O O . GLN A 1 89 ? -8.473 1.600 -20.291 1.00 87.69 89 GLN A O 1
ATOM 769 N N . HIS A 1 90 ? -6.554 0.742 -19.525 1.00 89.94 90 HIS A N 1
ATOM 770 C CA . HIS A 1 90 ? -5.728 1.884 -19.913 1.00 89.94 90 HIS A CA 1
ATOM 771 C C . HIS A 1 90 ? -4.574 1.416 -20.802 1.00 89.94 90 HIS A C 1
ATOM 773 O O . HIS A 1 90 ? -3.774 0.570 -20.386 1.00 89.94 90 HIS A O 1
ATOM 779 N N . ASP A 1 91 ? -4.449 2.007 -21.988 1.00 79.94 91 ASP A N 1
ATOM 780 C CA . ASP A 1 91 ? -3.331 1.724 -22.891 1.00 79.94 91 ASP A CA 1
ATOM 781 C C . ASP A 1 91 ? -2.113 2.580 -22.535 1.00 79.94 91 ASP A C 1
ATOM 783 O O . ASP A 1 91 ? -1.053 2.046 -22.188 1.00 79.94 91 ASP A O 1
ATOM 787 N N . LYS A 1 92 ? -2.292 3.906 -22.515 1.00 78.31 92 LYS A N 1
ATOM 788 C CA . LYS A 1 92 ? -1.282 4.894 -22.113 1.00 78.31 92 LYS A CA 1
ATOM 789 C C . LYS A 1 92 ? -1.883 5.846 -21.082 1.00 78.31 92 LYS A C 1
ATOM 791 O O . LYS A 1 92 ? -2.518 6.830 -21.432 1.00 78.31 92 LYS A O 1
ATOM 796 N N . LEU A 1 93 ? -1.693 5.515 -19.812 1.00 89.69 93 LEU A N 1
ATOM 797 C CA . LEU A 1 93 ? -2.047 6.363 -18.680 1.00 89.69 93 LEU A CA 1
ATOM 798 C C . LEU A 1 93 ? -0.875 6.366 -17.699 1.00 89.69 93 LEU A C 1
ATOM 800 O O . LEU A 1 93 ? -0.168 5.353 -17.599 1.00 89.69 93 LEU A O 1
ATOM 804 N N . SER A 1 94 ? -0.681 7.489 -17.007 1.00 93.69 94 SER A N 1
ATOM 805 C CA . SER A 1 94 ? 0.262 7.582 -15.893 1.00 93.69 94 SER A CA 1
ATOM 806 C C . SER A 1 94 ? -0.089 6.552 -14.808 1.00 93.69 94 SER A C 1
ATOM 808 O O . SER A 1 94 ? -1.212 6.028 -14.742 1.00 93.69 94 SER A O 1
ATOM 810 N N . GLU A 1 95 ? 0.888 6.206 -13.973 1.00 94.44 95 GLU A N 1
ATOM 811 C CA . GLU A 1 95 ? 0.631 5.309 -12.847 1.00 94.44 95 GLU A CA 1
ATOM 812 C C . GLU A 1 95 ? -0.325 5.964 -11.849 1.00 94.44 95 GLU A C 1
ATOM 814 O O . GLU A 1 95 ? -1.282 5.338 -11.390 1.00 94.44 95 GLU A O 1
ATOM 819 N N . GLU A 1 96 ? -0.106 7.247 -11.590 1.00 96.00 96 GLU A N 1
ATOM 820 C CA . GLU A 1 96 ? -0.829 8.072 -10.637 1.00 96.00 96 GLU A CA 1
ATOM 821 C C . GLU A 1 96 ? -2.310 8.171 -10.998 1.00 96.00 96 GLU A C 1
ATOM 823 O O . GLU A 1 96 ? -3.182 7.953 -10.148 1.00 96.00 96 GLU A O 1
ATOM 828 N N . ASP A 1 97 ? -2.618 8.427 -12.269 1.00 95.88 97 ASP A N 1
ATOM 829 C CA . ASP A 1 97 ? -3.999 8.491 -12.745 1.00 95.88 97 ASP A CA 1
ATOM 830 C C . ASP A 1 97 ? -4.644 7.105 -12.748 1.00 95.88 97 ASP A C 1
ATOM 832 O O . ASP A 1 97 ? -5.818 6.965 -12.405 1.00 95.88 97 ASP A O 1
ATOM 836 N N . CYS A 1 98 ? -3.887 6.048 -13.063 1.00 96.44 98 CYS A N 1
ATOM 837 C CA . CYS A 1 98 ? -4.405 4.685 -12.999 1.00 96.44 98 CYS A CA 1
ATOM 838 C C . CYS A 1 98 ? -4.811 4.300 -11.571 1.00 96.44 98 CYS A C 1
ATOM 840 O O . CYS A 1 98 ? -5.912 3.782 -11.363 1.00 96.44 98 CYS A O 1
ATOM 842 N N . ILE A 1 99 ? -3.949 4.560 -10.587 1.00 96.88 99 ILE A N 1
ATOM 843 C CA . ILE A 1 99 ? -4.241 4.321 -9.168 1.00 96.88 99 ILE A CA 1
ATOM 844 C C . ILE A 1 99 ? -5.419 5.187 -8.717 1.00 96.88 99 ILE A C 1
ATOM 846 O O . ILE A 1 99 ? -6.353 4.684 -8.087 1.00 96.88 99 ILE A O 1
ATOM 850 N N . SER A 1 100 ? -5.437 6.458 -9.122 1.00 95.56 100 SER A N 1
ATOM 851 C CA . SER A 1 100 ? -6.536 7.377 -8.818 1.00 95.56 100 SER A CA 1
ATOM 852 C C . SER A 1 100 ? -7.880 6.875 -9.352 1.00 95.56 100 SER A C 1
ATOM 854 O O . SER A 1 100 ? -8.880 6.893 -8.632 1.00 95.56 100 SER A O 1
ATOM 856 N N . ASN A 1 101 ? -7.900 6.347 -10.578 1.00 94.06 101 ASN A N 1
ATOM 857 C CA . ASN A 1 101 ? -9.086 5.763 -11.205 1.00 94.06 101 ASN A CA 1
ATOM 858 C C . ASN A 1 101 ? -9.552 4.466 -10.527 1.00 94.06 101 ASN A C 1
ATOM 860 O O . ASN A 1 101 ? -10.747 4.156 -10.554 1.00 94.06 101 ASN A O 1
ATOM 864 N N . LEU A 1 102 ? -8.638 3.693 -9.929 1.00 94.56 102 LEU A N 1
ATOM 865 C CA . LEU A 1 102 ? -8.968 2.463 -9.203 1.00 94.56 102 LEU A CA 1
ATOM 866 C C . LEU A 1 102 ? -9.574 2.746 -7.827 1.00 94.56 102 LEU A C 1
ATOM 868 O O . LEU A 1 102 ? -10.584 2.132 -7.472 1.00 94.56 102 LEU A O 1
ATOM 872 N N . ILE A 1 103 ? -8.978 3.670 -7.072 1.00 93.62 103 ILE A N 1
ATOM 873 C CA . ILE A 1 103 ? -9.459 4.057 -5.740 1.00 93.62 103 ILE A CA 1
ATOM 874 C C . ILE A 1 103 ? -10.769 4.845 -5.875 1.00 93.62 103 ILE A C 1
ATOM 876 O O . ILE A 1 103 ? -11.751 4.533 -5.197 1.00 93.62 103 ILE A O 1
ATOM 880 N N . LYS A 1 104 ? -10.844 5.790 -6.825 1.00 86.12 104 LYS A N 1
ATOM 881 C CA . LYS A 1 104 ? -11.958 6.747 -6.983 1.00 86.12 104 LYS A CA 1
ATOM 882 C C . LYS A 1 104 ? -12.201 7.563 -5.702 1.00 86.12 104 LYS A C 1
ATOM 884 O O . LYS A 1 104 ? -11.583 7.346 -4.669 1.00 86.12 104 LYS A O 1
ATOM 889 N N . VAL A 1 105 ? -13.149 8.499 -5.741 1.00 74.94 105 VAL A N 1
ATOM 890 C CA . VAL A 1 105 ? -13.428 9.399 -4.601 1.00 74.94 105 VAL A CA 1
ATOM 891 C C . VAL A 1 105 ? -13.819 8.635 -3.322 1.00 74.94 105 VAL A C 1
ATOM 893 O O . VAL A 1 105 ? -13.368 8.973 -2.229 1.00 74.94 105 VAL A O 1
ATOM 896 N N . ASN A 1 106 ? -14.605 7.560 -3.452 1.00 83.50 106 ASN A N 1
ATOM 897 C CA . ASN A 1 106 ? -15.198 6.869 -2.300 1.00 83.50 106 ASN A CA 1
ATOM 898 C C . ASN A 1 106 ? -14.443 5.622 -1.827 1.00 83.50 106 ASN A C 1
ATOM 900 O O . ASN A 1 106 ? -14.883 5.012 -0.853 1.00 83.50 106 ASN A O 1
ATOM 904 N N . ASN A 1 107 ? -13.373 5.206 -2.513 1.00 95.00 107 ASN A N 1
ATOM 905 C CA . ASN A 1 107 ? -12.683 3.942 -2.240 1.00 95.00 107 ASN A CA 1
ATOM 906 C C . ASN A 1 107 ? -13.648 2.760 -2.040 1.00 95.00 107 ASN A C 1
ATOM 908 O O . ASN A 1 107 ? -13.617 2.065 -1.028 1.00 95.00 107 ASN A O 1
ATOM 912 N N . LYS A 1 108 ? -14.547 2.540 -3.010 1.00 94.06 108 LYS A N 1
ATOM 913 C CA . LYS A 1 108 ? -15.620 1.525 -2.919 1.00 94.06 108 LYS A CA 1
ATOM 914 C C . LYS A 1 108 ? -15.087 0.119 -2.611 1.00 94.06 108 LYS A C 1
ATOM 916 O O . LYS A 1 108 ? -15.781 -0.690 -2.001 1.00 94.06 108 LYS A O 1
ATOM 921 N N . TYR A 1 109 ? -13.871 -0.176 -3.062 1.00 94.69 109 TYR A N 1
ATOM 922 C CA . TYR A 1 109 ? -13.227 -1.471 -2.872 1.00 94.69 109 TYR A CA 1
ATOM 923 C C . TYR A 1 109 ? -12.390 -1.550 -1.594 1.00 94.69 109 TYR A C 1
ATOM 925 O O . TYR A 1 109 ? -11.835 -2.607 -1.331 1.00 94.69 109 TYR A O 1
ATOM 933 N N . HIS A 1 110 ? -12.341 -0.492 -0.779 1.00 96.00 110 HIS A N 1
ATOM 934 C CA . HIS A 1 110 ? -11.622 -0.471 0.496 1.00 96.00 110 HIS A CA 1
ATOM 935 C C . HIS A 1 110 ? -10.141 -0.839 0.332 1.00 96.00 110 HIS A C 1
ATOM 937 O O . HIS A 1 110 ? -9.597 -1.634 1.101 1.00 96.00 110 HIS A O 1
ATOM 943 N N . TYR A 1 111 ? -9.495 -0.283 -0.696 1.00 97.50 111 TYR A N 1
ATOM 944 C CA . TYR A 1 111 ? -8.060 -0.443 -0.884 1.00 97.50 111 TYR A CA 1
ATOM 945 C C . TYR A 1 111 ? -7.289 0.326 0.185 1.00 97.50 111 TYR A C 1
ATOM 947 O O . TYR A 1 111 ? -7.620 1.468 0.506 1.00 97.50 111 TYR A O 1
ATOM 955 N N . LEU A 1 112 ? -6.236 -0.292 0.699 1.00 97.56 112 LEU A N 1
ATOM 956 C CA . LEU A 1 112 ? -5.165 0.393 1.399 1.00 97.56 112 LEU A CA 1
ATOM 957 C C . LEU A 1 112 ? -4.109 0.702 0.339 1.00 97.56 112 LEU A C 1
ATOM 959 O O . LEU A 1 112 ? -3.627 -0.211 -0.332 1.00 97.56 112 LEU A O 1
ATOM 963 N N . LEU A 1 113 ? -3.808 1.979 0.136 1.00 97.94 113 LEU A N 1
ATOM 964 C CA . LEU A 1 113 ? -2.845 2.412 -0.866 1.00 97.94 113 LEU A CA 1
ATOM 965 C C . LEU A 1 113 ? -1.429 2.190 -0.334 1.00 97.94 113 LEU A C 1
ATOM 967 O O . LEU A 1 113 ? -1.056 2.754 0.686 1.00 97.94 113 LEU A O 1
ATOM 971 N N . CYS A 1 114 ? -0.631 1.398 -1.034 1.00 98.31 114 CYS A N 1
ATOM 972 C CA . CYS A 1 114 ? 0.766 1.146 -0.708 1.00 98.31 114 CYS A CA 1
ATOM 973 C C . CYS A 1 114 ? 1.637 1.833 -1.766 1.00 98.31 114 CYS A C 1
ATOM 975 O O . CYS A 1 114 ? 1.726 1.350 -2.896 1.00 98.31 114 CYS A O 1
ATOM 977 N N . THR A 1 115 ? 2.235 2.973 -1.415 1.00 98.31 115 THR A N 1
ATOM 978 C CA . THR A 1 115 ? 2.951 3.848 -2.359 1.00 98.31 115 THR A CA 1
ATOM 979 C C . THR A 1 115 ? 4.131 4.550 -1.689 1.00 98.31 115 THR A C 1
ATOM 981 O O . THR A 1 115 ? 4.081 4.858 -0.501 1.00 98.31 115 THR A O 1
ATOM 984 N N . GLN A 1 116 ? 5.183 4.834 -2.456 1.00 97.12 116 GLN A N 1
ATOM 985 C CA . GLN A 1 116 ? 6.264 5.754 -2.077 1.00 97.12 116 GLN A CA 1
ATOM 986 C C . GLN A 1 116 ? 6.224 7.045 -2.911 1.00 97.12 116 GLN A C 1
ATOM 988 O O . GLN A 1 116 ? 7.070 7.921 -2.739 1.00 97.12 11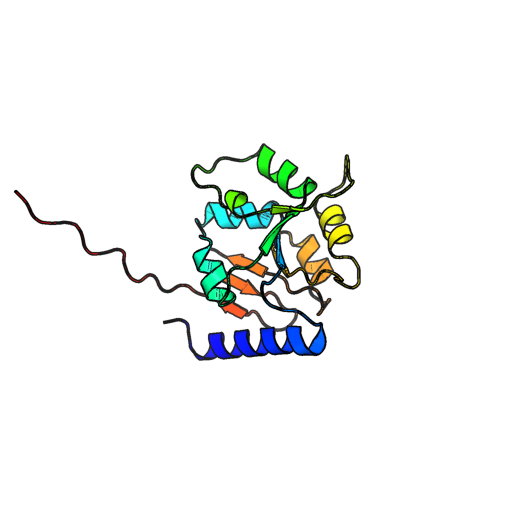6 GLN A O 1
ATOM 993 N N . ASN A 1 117 ? 5.241 7.176 -3.806 1.00 97.06 117 ASN A N 1
ATOM 994 C CA . ASN A 1 117 ? 5.049 8.331 -4.668 1.00 97.06 117 ASN A CA 1
ATOM 995 C C . ASN A 1 117 ? 4.365 9.465 -3.890 1.00 97.06 117 ASN A C 1
ATOM 997 O O . ASN A 1 117 ? 3.189 9.371 -3.532 1.00 97.06 117 ASN A O 1
ATOM 1001 N N . ASN A 1 118 ? 5.096 10.558 -3.659 1.00 96.12 118 ASN A N 1
ATOM 1002 C CA . ASN A 1 118 ? 4.590 11.702 -2.898 1.00 96.12 118 ASN A CA 1
ATOM 1003 C C . ASN A 1 118 ? 3.347 12.338 -3.535 1.00 96.12 118 ASN A C 1
ATOM 1005 O O . ASN A 1 118 ? 2.437 12.700 -2.806 1.00 96.12 118 ASN A O 1
ATOM 1009 N N . ALA A 1 119 ? 3.229 12.370 -4.867 1.00 96.38 119 ALA A N 1
ATOM 1010 C CA . ALA A 1 119 ? 2.047 12.936 -5.520 1.00 96.38 119 ALA A CA 1
ATOM 1011 C C . ALA A 1 119 ? 0.768 12.140 -5.201 1.00 96.38 119 ALA A C 1
ATOM 1013 O O . ALA A 1 119 ? -0.304 12.719 -5.024 1.00 96.38 119 ALA A O 1
ATOM 1014 N N . LEU A 1 120 ? 0.867 10.810 -5.090 1.00 96.56 120 LEU A N 1
ATOM 1015 C CA . LEU A 1 120 ? -0.250 9.968 -4.655 1.00 96.56 120 LEU A CA 1
ATOM 1016 C C . LEU A 1 120 ? -0.529 10.118 -3.158 1.00 96.56 120 LEU A C 1
ATOM 1018 O O . LEU A 1 120 ? -1.694 10.120 -2.760 1.00 96.56 120 LEU A O 1
ATOM 1022 N N . ILE A 1 121 ? 0.515 10.261 -2.340 1.00 95.94 121 ILE A N 1
ATOM 1023 C CA . ILE A 1 121 ? 0.370 10.496 -0.900 1.00 95.94 121 ILE A CA 1
ATOM 1024 C C . ILE A 1 121 ? -0.370 11.812 -0.669 1.00 95.94 121 ILE A C 1
ATOM 1026 O O . ILE A 1 121 ? -1.444 11.793 -0.078 1.00 95.94 121 ILE A O 1
ATOM 1030 N N . ASP A 1 122 ? 0.140 12.918 -1.204 1.00 94.25 122 ASP A N 1
ATOM 1031 C CA . ASP A 1 122 ? -0.423 14.261 -1.037 1.00 94.25 122 ASP A CA 1
ATOM 1032 C C . ASP A 1 122 ? -1.873 14.329 -1.532 1.00 94.25 122 ASP A C 1
ATOM 1034 O O . ASP A 1 122 ? -2.728 14.960 -0.916 1.00 94.25 122 ASP A O 1
ATOM 1038 N N . LYS A 1 123 ? -2.193 13.596 -2.604 1.00 94.06 123 LYS A N 1
ATOM 1039 C CA . LYS A 1 123 ? -3.556 13.510 -3.140 1.00 94.06 123 LYS A CA 1
ATOM 1040 C C . LYS A 1 123 ? -4.543 12.805 -2.206 1.00 94.06 123 LYS A C 1
ATOM 1042 O O . LYS A 1 123 ? -5.725 13.149 -2.205 1.00 94.06 123 LYS A O 1
ATOM 1047 N N . PHE A 1 124 ? -4.105 11.783 -1.471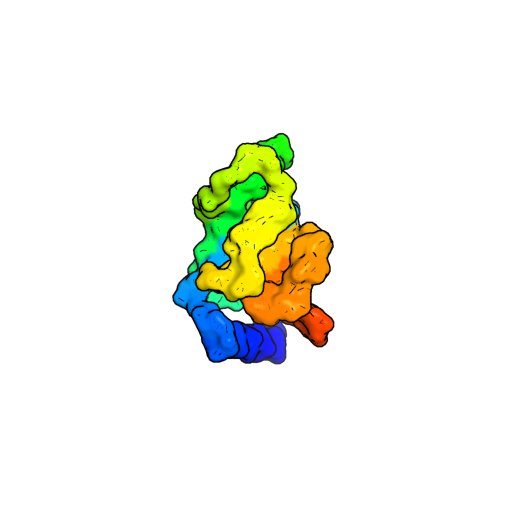 1.00 93.88 124 PHE A N 1
ATOM 1048 C CA . PHE A 1 124 ? -4.995 10.920 -0.685 1.00 93.88 124 PHE A CA 1
ATOM 1049 C C . PHE A 1 124 ? -4.866 11.090 0.830 1.00 93.88 124 PHE A C 1
ATOM 1051 O O . PHE A 1 124 ? -5.716 10.565 1.548 1.00 93.88 124 PHE A O 1
ATOM 1058 N N . ILE A 1 125 ? -3.869 11.825 1.327 1.00 92.25 125 ILE A N 1
ATOM 1059 C CA . ILE A 1 125 ? -3.544 11.897 2.759 1.00 92.25 125 ILE A CA 1
ATOM 1060 C C . ILE A 1 125 ? -4.698 12.418 3.625 1.00 92.25 125 ILE A C 1
ATOM 1062 O O . ILE A 1 125 ? -4.915 11.923 4.733 1.00 92.25 125 ILE A O 1
ATOM 1066 N N . ASP A 1 126 ? -5.491 13.352 3.099 1.00 89.81 126 ASP A N 1
ATOM 1067 C CA . ASP A 1 126 ? -6.659 13.905 3.794 1.00 89.81 126 ASP A CA 1
ATOM 1068 C C . ASP A 1 126 ? -7.925 13.055 3.615 1.00 89.81 126 ASP A C 1
ATOM 1070 O O . ASP A 1 126 ? -8.917 13.211 4.339 1.00 89.81 126 ASP A O 1
ATOM 1074 N N . ASN A 1 127 ? -7.905 12.093 2.688 1.00 90.88 127 ASN A N 1
ATOM 1075 C CA . ASN A 1 127 ? -9.018 11.185 2.478 1.00 90.88 127 ASN A CA 1
ATOM 1076 C C . ASN A 1 127 ? -8.977 10.034 3.490 1.00 90.88 127 ASN A C 1
ATOM 1078 O O . ASN A 1 127 ? -8.361 8.993 3.277 1.00 90.88 127 ASN A O 1
ATOM 1082 N N . LYS A 1 128 ? -9.756 10.169 4.568 1.00 89.69 128 LYS A N 1
ATOM 1083 C CA . LYS A 1 128 ? -9.886 9.151 5.631 1.00 89.69 128 LYS A CA 1
ATOM 1084 C C . LYS A 1 128 ? -10.341 7.769 5.136 1.00 89.69 128 LYS A C 1
ATOM 1086 O O . LYS A 1 128 ? -10.173 6.789 5.861 1.00 89.69 128 LYS A O 1
ATOM 1091 N N . ARG A 1 129 ? -10.924 7.673 3.933 1.00 93.25 129 ARG A N 1
ATOM 1092 C CA . ARG A 1 129 ? -11.318 6.400 3.309 1.00 93.25 129 ARG A CA 1
ATOM 1093 C C . ARG A 1 129 ? -10.164 5.703 2.602 1.00 93.25 129 ARG A C 1
ATOM 1095 O O . ARG A 1 129 ? -10.373 4.589 2.140 1.00 93.25 129 ARG A O 1
ATOM 1102 N N . VAL A 1 130 ? -8.986 6.311 2.495 1.00 95.19 130 VAL A N 1
ATOM 1103 C CA . VAL A 1 130 ? -7.821 5.751 1.801 1.00 95.19 130 VAL A CA 1
ATOM 1104 C C . VAL A 1 130 ? -6.652 5.678 2.782 1.00 95.19 130 VAL A C 1
ATOM 1106 O O . VAL A 1 130 ? -5.831 6.587 2.835 1.00 95.19 130 VAL A O 1
ATOM 1109 N N . PRO A 1 131 ? -6.563 4.614 3.599 1.00 95.00 131 PRO A N 1
ATOM 1110 C CA . PRO A 1 131 ? -5.373 4.371 4.405 1.00 95.00 131 PRO A CA 1
ATOM 1111 C C . PRO A 1 131 ? -4.156 4.223 3.494 1.00 95.00 131 PRO A C 1
ATOM 1113 O O . PRO A 1 131 ? -4.227 3.495 2.502 1.00 95.00 131 PRO A O 1
ATOM 1116 N N . ILE A 1 132 ? -3.052 4.873 3.850 1.00 96.25 132 ILE A N 1
ATOM 1117 C CA . ILE A 1 132 ? -1.817 4.849 3.065 1.00 96.25 132 ILE A CA 1
ATOM 1118 C C . ILE A 1 132 ? -0.737 4.126 3.862 1.00 96.25 132 ILE A C 1
ATOM 1120 O O . ILE A 1 132 ? -0.562 4.408 5.047 1.00 96.25 132 ILE A O 1
ATOM 1124 N N . LEU A 1 133 ? -0.011 3.214 3.221 1.00 96.31 133 LEU A N 1
ATOM 1125 C CA . LEU A 1 133 ? 1.178 2.575 3.768 1.00 96.31 133 LEU A CA 1
ATOM 1126 C C . LEU A 1 133 ? 2.421 3.027 3.011 1.00 96.31 133 LEU A C 1
ATOM 1128 O O . LEU A 1 133 ? 2.416 3.109 1.781 1.00 96.31 133 LEU A O 1
ATOM 1132 N N . LYS A 1 134 ? 3.499 3.223 3.770 1.00 95.94 134 LYS A N 1
ATOM 1133 C CA . LYS A 1 134 ? 4.858 3.444 3.275 1.00 95.94 134 LYS A CA 1
ATOM 1134 C C . LYS A 1 134 ? 5.806 2.378 3.802 1.00 95.94 134 LYS A C 1
ATOM 1136 O O . LYS A 1 134 ? 5.543 1.727 4.815 1.00 95.94 134 LYS A O 1
ATOM 1141 N N . VAL A 1 135 ? 6.924 2.231 3.104 1.00 94.69 135 VAL A N 1
ATOM 1142 C CA . VAL A 1 135 ? 8.063 1.414 3.528 1.00 94.69 135 VAL A CA 1
ATOM 1143 C C . VAL A 1 135 ? 9.222 2.344 3.867 1.00 94.69 135 VAL A C 1
ATOM 1145 O O . VAL A 1 135 ? 9.560 3.243 3.100 1.00 94.69 135 VAL A O 1
ATOM 1148 N N . ASN A 1 136 ? 9.858 2.120 5.009 1.00 91.38 136 ASN A N 1
ATOM 1149 C CA . ASN A 1 136 ? 11.111 2.767 5.376 1.00 91.38 136 ASN A CA 1
ATOM 1150 C C . ASN A 1 136 ? 12.048 1.721 5.974 1.00 91.38 136 ASN A C 1
ATOM 1152 O O . ASN A 1 136 ? 11.863 1.285 7.114 1.00 91.38 136 ASN A O 1
ATOM 1156 N N . LYS A 1 137 ? 13.052 1.302 5.194 1.00 91.69 137 LYS A N 1
ATOM 1157 C CA . LYS A 1 137 ? 13.958 0.207 5.559 1.00 91.69 137 LYS A CA 1
ATOM 1158 C C . LYS A 1 137 ? 13.146 -1.024 5.979 1.00 91.69 137 LYS A C 1
ATOM 1160 O O . LYS A 1 137 ? 12.311 -1.491 5.216 1.00 91.69 137 LYS A O 1
ATOM 1165 N N . SER A 1 138 ? 13.330 -1.506 7.204 1.00 85.75 138 SER A N 1
ATOM 1166 C CA . SER A 1 138 ? 12.654 -2.684 7.763 1.00 85.75 138 SER A CA 1
ATOM 1167 C C . SER A 1 138 ? 11.251 -2.406 8.326 1.00 85.75 138 SER A C 1
ATOM 1169 O O . SER A 1 138 ? 10.696 -3.249 9.026 1.00 85.75 138 SER A O 1
ATOM 1171 N N . ILE A 1 139 ? 10.682 -1.221 8.093 1.00 87.75 139 ILE A N 1
ATOM 1172 C CA . ILE A 1 139 ? 9.429 -0.779 8.718 1.00 87.75 139 ILE A CA 1
ATOM 1173 C C . ILE A 1 139 ? 8.378 -0.549 7.643 1.00 87.75 139 ILE A C 1
ATOM 1175 O O . ILE A 1 139 ? 8.623 0.164 6.672 1.00 87.75 139 ILE A O 1
ATOM 1179 N N . ILE A 1 140 ? 7.194 -1.113 7.866 1.00 91.88 140 ILE A N 1
ATOM 1180 C CA . ILE A 1 140 ? 5.979 -0.773 7.129 1.00 91.88 140 ILE A CA 1
ATOM 1181 C C . ILE A 1 140 ? 5.095 0.026 8.083 1.00 91.88 140 ILE A C 1
ATOM 1183 O O . ILE A 1 140 ? 4.808 -0.429 9.197 1.00 91.88 140 ILE A O 1
ATOM 1187 N N . SER A 1 141 ? 4.692 1.223 7.675 1.00 90.25 141 SER A N 1
ATOM 1188 C CA . SER A 1 141 ? 3.940 2.139 8.531 1.00 90.25 141 SER A CA 1
ATOM 1189 C C . SER A 1 141 ? 2.767 2.768 7.804 1.00 90.25 141 SER A C 1
ATOM 1191 O O . SER A 1 141 ? 2.788 2.949 6.586 1.00 90.25 141 SER A O 1
ATOM 1193 N N . PHE A 1 142 ? 1.721 3.087 8.566 1.00 91.25 142 PHE A N 1
ATOM 1194 C CA . PHE A 1 142 ? 0.617 3.887 8.055 1.00 91.25 142 PHE A CA 1
ATOM 1195 C C . PHE A 1 142 ? 0.969 5.364 8.112 1.00 91.25 142 PHE A C 1
ATOM 1197 O O . PHE A 1 142 ? 1.396 5.864 9.157 1.00 91.25 142 PHE A O 1
ATOM 1204 N N . VAL A 1 143 ? 0.689 6.058 7.015 1.00 87.44 143 VAL A N 1
ATOM 1205 C CA . VAL A 1 143 ? 0.731 7.514 6.941 1.00 87.44 143 VAL A CA 1
ATOM 1206 C C . VAL A 1 143 ? -0.652 8.051 7.283 1.00 87.44 143 VAL A C 1
ATOM 1208 O O . VAL A 1 143 ? -1.675 7.535 6.830 1.00 87.44 143 VAL A O 1
ATOM 1211 N N . ASN A 1 144 ? -0.691 9.091 8.101 1.00 70.44 144 ASN A N 1
ATOM 1212 C CA . ASN A 1 144 ? -1.911 9.809 8.438 1.00 70.44 144 ASN A CA 1
ATOM 1213 C C . ASN A 1 144 ? -1.557 11.289 8.559 1.00 70.44 144 ASN A C 1
ATOM 1215 O O . ASN A 1 144 ? -0.484 11.598 9.078 1.00 70.44 144 ASN A O 1
ATOM 1219 N N . SER A 1 145 ? -2.464 12.187 8.170 1.00 55.66 145 SER A N 1
ATOM 1220 C CA . SER A 1 145 ? -2.270 13.639 8.278 1.00 55.66 145 SER A CA 1
ATOM 1221 C C . SER A 1 145 ? -1.978 14.119 9.705 1.00 55.66 145 SER A C 1
ATOM 1223 O O . SER A 1 145 ? -1.545 15.250 9.883 1.00 55.66 145 SER A O 1
ATOM 1225 N N . ASN A 1 146 ? -2.180 13.275 10.731 1.00 45.94 146 ASN A N 1
ATOM 1226 C CA . ASN A 1 146 ? -1.941 13.652 12.125 1.00 45.94 146 ASN A CA 1
ATOM 1227 C C . ASN A 1 146 ? -1.150 12.659 13.011 1.00 45.94 146 ASN A C 1
ATOM 1229 O O . ASN A 1 146 ? -0.836 13.054 14.131 1.00 45.94 146 ASN A O 1
ATOM 1233 N N . LYS A 1 147 ? -0.827 11.412 12.593 1.00 50.69 147 LYS A N 1
ATOM 1234 C CA . LYS A 1 147 ? 0.007 10.432 13.362 1.00 50.69 147 LYS A CA 1
ATOM 1235 C C . LYS A 1 147 ? 0.568 9.296 12.484 1.00 50.69 147 LYS A C 1
ATOM 1237 O O . LYS A 1 147 ? -0.215 8.559 11.894 1.00 50.69 147 LYS A O 1
ATOM 1242 N N . GLU A 1 148 ? 1.881 9.068 12.491 1.00 46.62 148 GLU A N 1
ATOM 1243 C CA . GLU A 1 148 ? 2.483 7.846 11.925 1.00 46.62 148 GLU A CA 1
ATOM 1244 C C . GLU A 1 148 ? 2.239 6.633 12.843 1.00 46.62 148 GLU A C 1
ATOM 1246 O O . GLU A 1 148 ? 2.427 6.709 14.062 1.00 46.62 148 GLU A O 1
ATOM 1251 N N . TYR A 1 149 ? 1.826 5.497 12.269 1.00 52.34 149 TYR A N 1
ATOM 1252 C CA . TYR A 1 149 ? 1.729 4.223 12.993 1.00 52.34 149 TYR A CA 1
ATOM 1253 C C . TYR A 1 149 ? 2.760 3.233 12.435 1.00 52.34 149 TYR A C 1
ATOM 1255 O O . TYR A 1 149 ? 2.500 2.559 11.440 1.00 52.34 149 TYR A O 1
ATOM 1263 N N . ASP A 1 150 ? 3.922 3.134 13.085 1.00 47.09 150 ASP A N 1
ATOM 1264 C CA . ASP A 1 150 ? 5.014 2.239 12.672 1.00 47.09 150 ASP A CA 1
ATOM 1265 C C . ASP A 1 150 ? 4.885 0.812 13.210 1.00 47.09 150 ASP A C 1
ATOM 1267 O O . ASP A 1 150 ? 4.667 0.610 14.413 1.00 47.09 150 ASP A O 1
ATOM 1271 N N . HIS A 1 151 ? 5.186 -0.179 12.364 1.00 45.16 151 HIS A N 1
ATOM 1272 C CA . HIS A 1 151 ? 5.458 -1.553 12.783 1.00 45.16 151 HIS A CA 1
ATOM 1273 C C . HIS A 1 151 ? 6.935 -1.919 12.552 1.00 45.16 151 HIS A C 1
ATOM 1275 O O . HIS A 1 151 ? 7.362 -2.126 11.419 1.00 45.16 151 HIS A O 1
ATOM 1281 N N . LYS A 1 152 ? 7.719 -2.020 13.637 1.00 41.09 152 LYS A N 1
ATOM 1282 C CA . LYS A 1 152 ? 9.090 -2.564 13.612 1.00 41.09 152 LYS A CA 1
ATOM 1283 C C . LYS A 1 152 ? 9.054 -4.074 13.846 1.00 41.09 152 LYS A C 1
ATOM 1285 O O . LYS A 1 152 ? 8.435 -4.516 14.815 1.00 41.09 152 LYS A O 1
ATOM 1290 N N . GLU A 1 153 ? 9.739 -4.836 13.004 1.00 37.22 153 GLU A N 1
ATOM 1291 C CA . GLU A 1 153 ? 10.103 -6.225 13.301 1.00 37.22 153 GLU A CA 1
ATOM 1292 C C . GLU A 1 153 ? 11.240 -6.248 14.342 1.00 37.22 153 GLU A C 1
ATOM 1294 O O . GLU A 1 153 ? 12.088 -5.352 14.357 1.00 37.22 153 GLU A O 1
ATOM 1299 N N . THR A 1 154 ? 11.237 -7.228 15.251 1.00 32.84 154 THR A N 1
ATOM 1300 C CA . THR A 1 154 ? 12.408 -7.541 16.085 1.00 32.84 154 THR A CA 1
ATOM 1301 C C . THR A 1 154 ? 13.168 -8.672 15.413 1.00 32.84 154 THR A C 1
ATOM 1303 O O . THR A 1 154 ? 12.596 -9.744 15.238 1.00 32.84 154 THR A O 1
ATOM 1306 N N . ASN A 1 155 ? 14.423 -8.416 15.034 1.00 35.38 155 ASN A N 1
ATOM 1307 C CA . ASN A 1 155 ? 15.363 -9.447 14.605 1.00 35.38 155 ASN A CA 1
ATOM 1308 C C . ASN A 1 155 ? 15.705 -10.315 15.821 1.00 35.38 155 ASN A C 1
ATOM 1310 O O . ASN A 1 155 ? 16.532 -9.919 16.635 1.00 35.38 155 ASN A O 1
ATOM 1314 N N . GLU A 1 156 ? 15.062 -11.466 15.951 1.00 35.19 156 GLU A N 1
ATOM 1315 C CA . GLU A 1 156 ? 15.563 -12.575 16.760 1.00 35.19 156 GLU A CA 1
ATOM 1316 C C . GLU A 1 156 ? 15.651 -13.786 15.823 1.00 35.19 156 GLU A C 1
ATOM 1318 O O . GLU A 1 156 ? 14.696 -14.078 15.099 1.00 35.19 156 GLU A O 1
ATOM 1323 N N . ASN A 1 157 ? 16.825 -14.427 15.841 1.00 34.59 157 ASN A N 1
ATOM 1324 C CA . ASN A 1 157 ? 17.265 -15.617 15.097 1.00 34.59 157 ASN A CA 1
ATOM 1325 C C . ASN A 1 157 ? 18.004 -15.362 13.770 1.00 34.59 157 ASN A C 1
ATOM 1327 O O . ASN A 1 157 ? 17.607 -15.828 12.703 1.00 34.59 157 ASN A O 1
ATOM 1331 N N . ILE A 1 158 ? 19.143 -14.671 13.869 1.00 38.34 158 ILE A N 1
ATOM 1332 C CA . ILE A 1 158 ? 20.350 -15.024 13.107 1.00 38.34 158 ILE A CA 1
ATOM 1333 C C . ILE A 1 158 ? 21.477 -15.098 14.135 1.00 38.34 158 ILE A C 1
ATOM 1335 O O . ILE A 1 158 ? 22.098 -14.083 14.405 1.00 38.34 158 ILE A O 1
ATOM 1339 N N . GLU A 1 159 ? 21.634 -16.254 14.773 1.00 37.44 159 GLU A N 1
ATOM 1340 C CA . GLU A 1 159 ? 22.863 -16.751 15.410 1.00 37.44 159 GLU A CA 1
ATOM 1341 C C . GLU A 1 159 ? 22.496 -18.059 16.112 1.00 37.44 159 GLU A C 1
ATOM 1343 O O . GLU A 1 159 ? 21.880 -18.047 17.168 1.00 37.44 159 GLU A O 1
ATOM 1348 N N . GLU A 1 160 ? 22.747 -19.166 15.416 1.00 37.56 160 GLU A N 1
ATOM 1349 C CA . GLU A 1 160 ? 23.144 -20.484 15.933 1.00 37.56 160 GLU A CA 1
ATOM 1350 C C . GLU A 1 160 ? 23.047 -21.452 14.748 1.00 37.56 160 GLU A C 1
ATOM 1352 O O . GLU A 1 160 ? 21.972 -21.953 14.425 1.00 37.56 160 GLU A O 1
ATOM 1357 N N . ASN A 1 161 ? 24.151 -21.565 13.999 1.00 36.72 161 ASN A N 1
ATOM 1358 C CA . ASN A 1 161 ? 24.635 -22.795 13.352 1.00 36.72 161 ASN A CA 1
ATOM 1359 C C . ASN A 1 161 ? 25.917 -22.515 12.541 1.00 36.72 161 ASN A C 1
ATOM 1361 O O . ASN A 1 161 ? 25.971 -22.698 11.330 1.00 36.72 161 ASN A O 1
ATOM 1365 N N . GLU A 1 162 ? 26.957 -22.080 13.246 1.00 37.84 162 GLU A N 1
ATOM 1366 C CA . GLU A 1 162 ? 28.329 -22.580 13.090 1.00 37.84 162 GLU A CA 1
ATOM 1367 C C . GLU A 1 162 ? 28.712 -22.914 14.550 1.00 37.84 162 GLU A C 1
ATOM 1369 O O . GLU A 1 162 ? 28.561 -22.058 15.414 1.00 37.84 162 GLU A O 1
ATOM 1374 N N . ILE A 1 163 ? 29.006 -24.142 14.982 1.00 40.56 163 ILE A N 1
ATOM 1375 C CA . ILE A 1 163 ? 30.171 -24.986 14.688 1.00 40.56 163 ILE A CA 1
ATOM 1376 C C . ILE A 1 163 ? 29.899 -26.373 15.315 1.00 40.56 163 ILE A C 1
ATOM 1378 O O . ILE A 1 163 ? 29.410 -26.441 16.440 1.00 40.56 163 ILE A O 1
ATOM 1382 N N . ASN A 1 164 ? 30.242 -27.447 14.602 1.00 34.31 164 ASN A N 1
ATOM 1383 C CA . ASN A 1 164 ? 30.866 -28.699 15.084 1.00 34.31 164 ASN A CA 1
ATOM 1384 C C . ASN A 1 164 ? 31.063 -29.556 13.820 1.00 34.31 164 ASN A C 1
ATOM 1386 O O . ASN A 1 164 ? 30.086 -30.009 13.234 1.00 34.31 164 ASN A O 1
ATOM 1390 N N . ILE A 1 165 ? 32.218 -29.471 13.151 1.00 40.44 165 ILE A N 1
ATOM 1391 C CA . ILE A 1 165 ? 33.380 -30.365 13.333 1.00 40.44 165 ILE A CA 1
ATOM 1392 C C . ILE A 1 165 ? 32.936 -31.823 13.488 1.00 40.44 165 ILE A C 1
ATOM 1394 O O . ILE A 1 165 ? 32.556 -32.227 14.581 1.00 40.44 165 ILE A O 1
ATOM 1398 N N . ASP A 1 166 ? 32.962 -32.549 12.369 1.00 36.59 166 ASP A N 1
ATOM 1399 C CA . ASP A 1 166 ? 33.854 -33.696 12.145 1.00 36.59 166 ASP A CA 1
ATOM 1400 C C . ASP A 1 166 ? 34.215 -33.774 10.649 1.00 36.59 166 ASP A C 1
ATOM 1402 O O . ASP A 1 166 ? 33.316 -33.526 9.807 1.00 36.59 166 ASP A O 1
#

pLDDT: mean 84.7, std 19.35, range [32.84, 98.5]

Radius of gyration: 17.15 Å; chains: 1; bounding box: 50×48×46 Å

Organism: NCBI:txid1288291

Secondary structure (DSSP, 8-state):
---HHHHHHHHHHHHHHHHHH---SSPEEEE-HHHHHHHHHTT--HHHHHHHHSS--EEEEEHHHHHHHHTT---SS-GGGG-EEE----SS--HHHHHHHHHTTTTTT-EEEE---HHHHHHHTT-TTS-EEEEETTEEEEE-SS--EEEEPP------------

Sequence (166 aa):
MPNVKKSKQLKKYFISLQKSFGFRSPYQLLVDSTFLSELNIYKHRLSNFISLFKSEPKIFISKCSYRIYSRNFKYKDDFRKHCEIRRCQHDKLSEEDCISNLIKVNNKYHYLLCTQNNALIDKFIDNKRVPILKVNKSIISFVNSNKEYDHKETNENIEENEINID